Protein AF-A0A5C8SJC0-F1 (afdb_monomer_lite)

Secondary structure (DSSP, 8-state):
---------S-TTSTT---TT-PPPP--B-TTT-PBPPPP-SPPPPHHHHHHHHHTT-EEBTTS-EE-TT-B-TTSPBBHHHHTT--

Sequence (87 aa):
MSQIANRSDPNALSDVIASDDELIPHVTRDPDTGLPWPEPTCLEPDFVALALFLFDACAEATDGCLVEPDGTCVHGHPSWLKRFGVI

pLDDT: mean 82.19, std 18.66, range [44.09, 97.5]

Radius of gyration: 21.64 Å; chains: 1; bounding box: 36×65×49 Å

Foldseek 3Di:
DDDDPPPPDVPPPDPPCPDPPPPQQWDQADPVPRHGADDQPDDQDDPVLLVVLVVV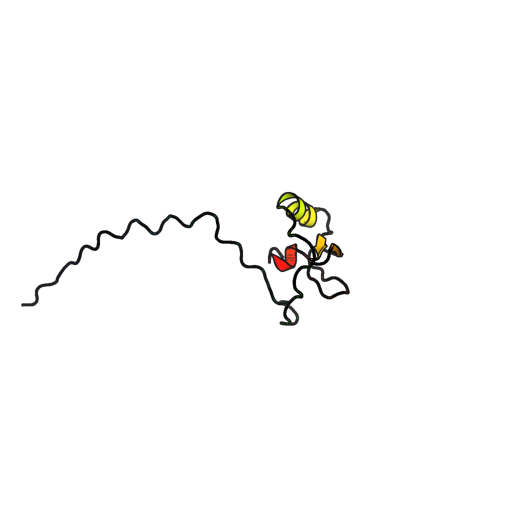QWFAFSPRDIDGCQDADPVRTGGSCNRSVVD

Structure (mmCIF, N/CA/C/O backbone):
data_AF-A0A5C8SJC0-F1
#
_entry.id   AF-A0A5C8SJC0-F1
#
loop_
_atom_site.group_PDB
_atom_site.id
_atom_site.type_symbol
_atom_site.label_atom_id
_atom_site.label_alt_id
_atom_site.label_comp_id
_atom_site.label_asym_id
_atom_site.label_entity_id
_atom_site.label_seq_id
_atom_site.pdbx_PDB_ins_code
_atom_site.Cartn_x
_atom_site.Cartn_y
_atom_site.Cartn_z
_atom_site.occupancy
_atom_site.B_iso_or_equiv
_atom_site.auth_seq_id
_atom_site.auth_comp_id
_atom_site.auth_asym_id
_atom_site.auth_atom_id
_atom_site.pdbx_PDB_model_num
ATOM 1 N N . MET A 1 1 ? 12.981 52.336 35.263 1.00 46.94 1 MET A N 1
ATOM 2 C CA . MET A 1 1 ? 12.984 52.379 33.786 1.00 46.94 1 MET A CA 1
ATOM 3 C C . MET A 1 1 ? 13.623 51.088 33.310 1.00 46.94 1 MET A C 1
ATOM 5 O O . MET A 1 1 ? 14.812 50.899 33.519 1.00 46.94 1 MET A O 1
ATOM 9 N N . SER A 1 2 ? 12.799 50.152 32.846 1.00 45.41 2 SER A N 1
ATOM 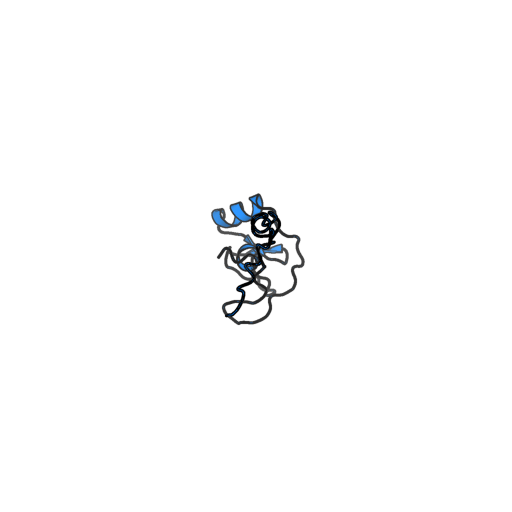10 C CA . SER A 1 2 ? 13.170 48.762 32.565 1.00 45.41 2 SER A CA 1
ATOM 11 C C . SER A 1 2 ? 14.046 48.662 31.314 1.00 45.41 2 SER A C 1
ATOM 13 O O . SER A 1 2 ? 13.675 49.185 30.266 1.00 45.41 2 SER A O 1
ATOM 15 N N . GLN A 1 3 ? 15.200 48.003 31.422 1.00 52.28 3 GLN A N 1
ATOM 16 C CA . GLN A 1 3 ? 16.033 47.643 30.274 1.00 52.28 3 GLN A CA 1
ATOM 17 C C . GLN A 1 3 ? 15.404 46.446 29.557 1.00 52.28 3 GLN A C 1
ATOM 19 O O . GLN A 1 3 ? 15.185 45.395 30.155 1.00 52.28 3 GLN A O 1
ATOM 24 N N . ILE A 1 4 ? 15.089 46.629 28.278 1.00 54.03 4 ILE A N 1
ATOM 25 C CA . ILE A 1 4 ? 14.566 45.594 27.391 1.00 54.03 4 ILE A CA 1
ATOM 26 C C . ILE A 1 4 ? 15.794 44.896 26.800 1.00 54.03 4 ILE A C 1
ATOM 28 O O . ILE A 1 4 ? 16.526 45.489 26.007 1.00 54.03 4 ILE A O 1
ATOM 32 N N . ALA A 1 5 ? 16.074 43.670 27.236 1.00 47.53 5 ALA A N 1
ATOM 33 C CA . ALA A 1 5 ? 17.108 42.844 26.631 1.00 47.53 5 ALA A CA 1
ATOM 34 C C . ALA A 1 5 ? 16.592 42.331 25.278 1.00 47.53 5 ALA A C 1
ATOM 36 O O . ALA A 1 5 ? 15.849 41.354 25.221 1.00 47.53 5 ALA A O 1
ATOM 37 N N . ASN A 1 6 ? 16.978 42.998 24.190 1.00 50.44 6 ASN A N 1
ATOM 38 C CA . ASN A 1 6 ? 16.866 42.445 22.843 1.00 50.44 6 ASN A CA 1
ATOM 39 C C . ASN A 1 6 ? 17.896 41.322 22.710 1.00 50.44 6 ASN A C 1
ATOM 41 O O . ASN A 1 6 ? 19.063 41.553 22.391 1.00 50.44 6 ASN A O 1
ATOM 45 N N . ARG A 1 7 ? 17.465 40.103 23.024 1.00 44.09 7 ARG A N 1
ATOM 46 C CA . ARG A 1 7 ? 18.228 38.888 22.781 1.00 44.09 7 ARG A CA 1
ATOM 47 C C . ARG A 1 7 ? 18.120 38.578 21.289 1.00 44.09 7 ARG A C 1
ATOM 49 O O . ARG A 1 7 ? 17.144 37.995 20.834 1.00 44.09 7 ARG A O 1
ATOM 56 N N . SER A 1 8 ? 19.094 39.053 20.519 1.00 56.56 8 SER A N 1
ATOM 57 C CA . SER A 1 8 ? 19.319 38.583 19.155 1.00 56.56 8 SER A CA 1
ATOM 58 C C . SER A 1 8 ? 19.832 37.149 19.245 1.00 56.56 8 SER A C 1
ATOM 60 O O . SER A 1 8 ? 21.031 36.938 19.409 1.00 56.56 8 SER A O 1
ATOM 62 N N . ASP A 1 9 ? 18.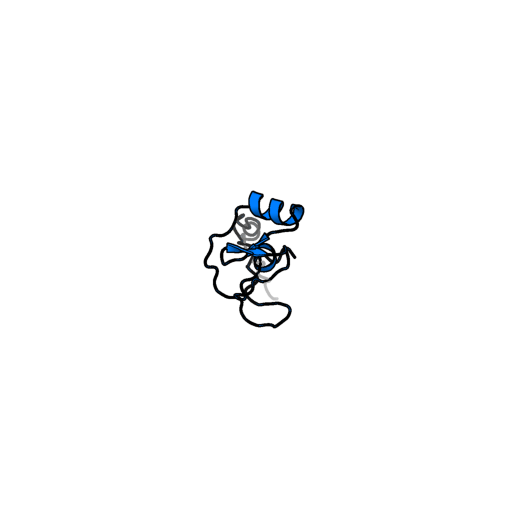931 36.169 19.214 1.00 52.59 9 ASP A N 1
ATOM 63 C CA . ASP A 1 9 ? 19.324 34.769 19.082 1.00 52.59 9 ASP A CA 1
ATOM 64 C C . ASP A 1 9 ? 19.761 34.523 17.619 1.00 52.59 9 ASP A C 1
ATOM 66 O O . ASP A 1 9 ? 18.967 34.714 16.696 1.00 52.59 9 ASP A O 1
ATOM 70 N N . PRO A 1 10 ? 21.020 34.121 17.365 1.00 50.06 10 PRO A N 1
ATOM 71 C CA . PRO A 1 10 ? 21.577 33.956 16.018 1.00 50.06 10 PRO A CA 1
ATOM 72 C C . PRO A 1 10 ? 21.115 32.671 15.302 1.00 50.06 10 PRO A C 1
ATOM 74 O O . PRO A 1 10 ? 21.778 32.221 14.373 1.00 50.06 10 PRO A O 1
ATOM 77 N N . ASN A 1 11 ? 19.997 32.065 15.714 1.00 48.78 11 ASN A N 1
ATOM 78 C CA . ASN A 1 11 ? 19.599 30.723 15.279 1.00 48.78 11 ASN A CA 1
ATOM 79 C C . ASN A 1 11 ? 18.346 30.693 14.388 1.00 48.78 11 ASN A C 1
ATOM 81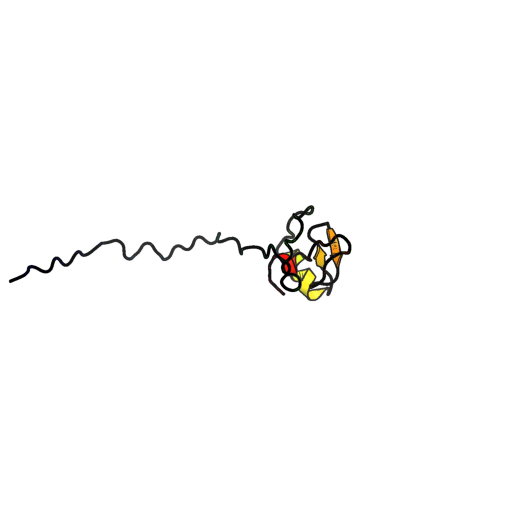 O O . ASN A 1 11 ? 17.605 29.721 14.400 1.00 48.78 11 ASN A O 1
ATOM 85 N N . ALA A 1 12 ? 18.090 31.755 13.622 1.00 49.62 12 ALA A N 1
ATOM 86 C CA . ALA A 1 12 ? 16.930 31.846 12.727 1.00 49.62 12 ALA A CA 1
ATOM 87 C C . ALA A 1 12 ? 17.209 31.367 11.283 1.00 49.62 12 ALA A C 1
ATOM 89 O O . ALA A 1 12 ? 16.517 31.779 10.356 1.00 49.62 12 ALA A O 1
ATOM 90 N N . LEU A 1 13 ? 18.245 30.545 11.062 1.00 48.69 13 LEU A N 1
ATOM 91 C CA . LEU A 1 13 ? 18.660 30.104 9.718 1.00 48.69 13 LEU A CA 1
ATOM 92 C C . LEU A 1 13 ? 18.912 28.589 9.586 1.00 48.69 13 LEU A C 1
ATOM 94 O O . LEU A 1 13 ? 19.460 28.162 8.574 1.00 48.69 13 LEU A O 1
ATOM 98 N N . SER A 1 14 ? 18.505 27.767 10.559 1.00 50.59 14 SER A N 1
ATOM 99 C CA . SER A 1 14 ? 18.694 26.305 10.508 1.00 50.59 14 SER A CA 1
ATOM 100 C C . SER A 1 14 ? 17.454 25.489 10.119 1.00 50.59 14 SER A C 1
ATOM 102 O O . SER A 1 14 ? 17.581 24.284 9.941 1.00 50.59 14 SER A O 1
ATOM 104 N N . ASP A 1 15 ? 16.284 26.100 9.928 1.00 49.91 15 ASP A N 1
ATOM 105 C CA . ASP A 1 15 ? 15.022 25.342 9.805 1.00 49.91 15 ASP A CA 1
ATOM 106 C C . ASP A 1 15 ? 14.574 25.066 8.356 1.00 49.91 15 ASP A C 1
ATOM 108 O O . ASP A 1 15 ? 13.413 24.753 8.113 1.00 49.91 15 ASP A O 1
ATOM 112 N N . VAL A 1 16 ? 15.474 25.173 7.371 1.00 53.59 16 VAL A N 1
ATOM 113 C CA . VAL A 1 16 ? 15.154 24.895 5.950 1.00 53.59 16 VAL A CA 1
ATOM 114 C C . VAL A 1 16 ? 15.967 23.754 5.344 1.00 53.59 16 VAL A C 1
ATOM 116 O O . VAL A 1 16 ? 16.170 23.704 4.135 1.00 53.59 16 VAL A O 1
ATOM 119 N N . ILE A 1 17 ? 16.400 22.806 6.172 1.00 54.22 17 ILE A N 1
ATOM 120 C CA . ILE A 1 17 ? 16.790 21.480 5.689 1.00 54.22 17 ILE A CA 1
ATOM 121 C C . ILE A 1 17 ? 15.791 20.486 6.278 1.00 54.22 17 ILE A C 1
ATOM 123 O O . ILE A 1 17 ? 16.082 19.786 7.245 1.00 54.22 17 ILE A O 1
ATOM 127 N N . ALA A 1 18 ? 14.582 20.458 5.713 1.00 52.25 18 ALA A N 1
ATOM 128 C CA . ALA A 1 18 ? 13.804 19.230 5.740 1.00 52.25 18 ALA A CA 1
ATOM 129 C C . ALA A 1 18 ? 14.622 18.226 4.922 1.00 52.25 18 ALA A C 1
ATOM 131 O O . ALA A 1 18 ? 14.769 18.388 3.712 1.00 52.25 18 ALA A O 1
ATOM 132 N N . SER A 1 19 ? 15.280 17.287 5.600 1.00 51.88 19 SER A N 1
ATOM 133 C CA . SER A 1 19 ? 15.904 16.150 4.933 1.00 51.88 19 SER A CA 1
ATOM 134 C C . SER A 1 19 ? 14.847 15.479 4.060 1.00 51.88 19 SER A C 1
ATOM 136 O O . SER A 1 19 ? 13.747 15.224 4.541 1.00 51.88 19 SER A O 1
ATOM 138 N N . ASP A 1 20 ? 15.197 15.174 2.815 1.00 56.78 20 ASP A N 1
ATOM 139 C CA . ASP A 1 20 ? 14.399 14.480 1.784 1.00 56.78 20 ASP A CA 1
ATOM 140 C C . ASP A 1 20 ? 13.903 13.059 2.190 1.00 56.78 20 ASP A C 1
ATOM 142 O O . ASP A 1 20 ? 13.526 12.262 1.340 1.00 56.78 20 ASP A O 1
ATOM 146 N N . ASP A 1 21 ? 13.915 12.721 3.484 1.00 57.38 21 ASP A N 1
ATOM 147 C CA . ASP A 1 21 ? 13.726 11.383 4.063 1.00 57.38 21 ASP A CA 1
ATOM 148 C C . ASP A 1 21 ? 12.589 11.354 5.110 1.00 57.38 21 ASP A C 1
ATOM 150 O O . ASP A 1 21 ? 12.537 10.487 5.979 1.00 57.38 21 ASP A O 1
ATOM 154 N N . GLU A 1 22 ? 11.659 12.316 5.080 1.00 59.44 22 GLU A N 1
ATOM 155 C CA . GLU A 1 22 ? 10.391 12.157 5.803 1.00 59.44 22 GLU A CA 1
ATOM 156 C C . GLU A 1 22 ? 9.563 11.083 5.076 1.00 59.44 22 GLU A C 1
ATOM 158 O O . GLU A 1 22 ? 8.807 11.363 4.146 1.00 59.44 22 GLU A O 1
ATOM 163 N N . LEU A 1 23 ? 9.771 9.821 5.468 1.00 64.94 23 LEU A N 1
ATOM 164 C CA . LEU A 1 23 ? 8.991 8.669 5.020 1.00 64.94 23 LEU A CA 1
ATOM 165 C C . LEU A 1 23 ? 7.500 9.007 5.123 1.00 64.94 23 LEU A C 1
ATOM 167 O O . LEU A 1 23 ? 7.007 9.307 6.214 1.00 64.94 23 LEU A O 1
ATOM 171 N N . ILE A 1 24 ? 6.783 8.964 3.996 1.00 65.38 24 ILE A N 1
ATOM 172 C CA . ILE A 1 24 ? 5.334 9.178 3.989 1.00 65.38 24 ILE A CA 1
ATOM 173 C C . ILE A 1 24 ? 4.717 8.151 4.951 1.00 65.38 24 ILE A C 1
ATOM 175 O O . ILE A 1 24 ? 4.894 6.947 4.743 1.00 65.38 24 ILE A O 1
ATOM 179 N N . PRO A 1 25 ? 4.024 8.586 6.020 1.00 77.19 25 PRO A N 1
ATOM 180 C CA . PRO A 1 25 ? 3.530 7.663 7.026 1.00 77.19 25 PRO A CA 1
ATOM 181 C C . PRO A 1 25 ? 2.470 6.746 6.415 1.00 77.19 25 PRO A C 1
ATOM 183 O O . PRO A 1 25 ? 1.454 7.211 5.901 1.00 77.19 25 PRO A O 1
ATOM 186 N N . HIS A 1 26 ? 2.695 5.433 6.495 1.00 88.38 26 HIS A N 1
ATOM 187 C CA . HIS A 1 26 ? 1.735 4.450 5.999 1.00 88.38 26 HIS A CA 1
ATOM 188 C C . HIS A 1 26 ? 0.412 4.523 6.767 1.00 88.38 26 HIS A C 1
ATOM 190 O O . HIS A 1 26 ? 0.369 4.661 7.995 1.00 88.38 26 HIS A O 1
ATOM 196 N N . VAL A 1 27 ? -0.684 4.316 6.046 1.00 92.19 27 VAL A N 1
ATOM 197 C CA . VAL A 1 27 ? -2.012 4.122 6.614 1.00 92.19 27 VAL A CA 1
ATOM 198 C C . VAL A 1 27 ? -2.054 2.740 7.268 1.00 92.19 27 VAL A C 1
ATOM 200 O O . VAL A 1 27 ? -2.074 1.716 6.597 1.00 92.19 27 VAL A O 1
ATOM 203 N N . THR A 1 28 ? -2.057 2.685 8.600 1.00 93.06 28 THR A N 1
ATOM 204 C CA . THR A 1 28 ? -2.012 1.422 9.370 1.00 93.06 28 THR A CA 1
ATOM 205 C C . THR A 1 28 ? -3.384 0.904 9.801 1.00 93.06 28 THR A C 1
ATOM 207 O O . THR A 1 28 ? -3.480 -0.153 10.426 1.00 93.06 28 THR A O 1
ATOM 210 N N . ARG A 1 29 ? -4.459 1.629 9.481 1.00 93.62 29 ARG A N 1
ATOM 211 C CA . ARG A 1 29 ? -5.839 1.266 9.816 1.00 93.62 29 ARG A CA 1
ATOM 212 C C . ARG A 1 29 ? -6.740 1.416 8.610 1.00 93.62 29 ARG A C 1
ATOM 214 O O . ARG A 1 29 ? -6.549 2.322 7.806 1.00 93.62 29 ARG A O 1
ATOM 221 N N . ASP A 1 30 ? -7.735 0.555 8.533 1.00 92.25 30 ASP A N 1
ATOM 222 C CA . ASP A 1 30 ? -8.774 0.640 7.527 1.00 92.25 30 ASP A CA 1
ATOM 223 C C . ASP A 1 30 ? -9.630 1.897 7.743 1.00 92.25 30 ASP A C 1
ATOM 225 O O . ASP A 1 30 ? -10.202 2.041 8.828 1.00 92.25 30 ASP A O 1
ATOM 229 N N . PRO A 1 31 ? -9.723 2.820 6.768 1.00 87.19 31 PRO A N 1
ATOM 230 C CA . PRO A 1 31 ? -10.586 3.991 6.890 1.00 87.19 31 PRO A CA 1
ATOM 231 C C . PRO A 1 31 ? -12.073 3.625 6.993 1.00 87.19 31 PRO A C 1
ATOM 233 O O . PRO A 1 31 ? -12.831 4.375 7.607 1.00 87.19 31 PRO A O 1
ATOM 236 N N . ASP A 1 32 ? -12.485 2.478 6.446 1.00 88.06 32 ASP A N 1
ATOM 237 C CA . ASP A 1 32 ? -13.888 2.066 6.397 1.00 88.06 32 ASP A CA 1
ATOM 238 C C . ASP A 1 32 ? -14.329 1.402 7.711 1.00 88.06 32 ASP A C 1
ATOM 240 O O . ASP A 1 32 ? -15.405 1.684 8.244 1.00 88.06 32 ASP A O 1
ATOM 244 N N . THR A 1 33 ? -13.487 0.526 8.268 1.00 90.00 33 THR A N 1
ATOM 245 C CA . THR A 1 33 ? -13.819 -0.262 9.470 1.00 90.00 33 THR A CA 1
ATOM 246 C C . THR A 1 33 ? -13.122 0.211 10.749 1.00 90.00 33 THR A C 1
ATOM 248 O O . THR A 1 33 ? -13.518 -0.175 11.850 1.00 90.00 33 THR A O 1
ATOM 251 N N . GLY A 1 34 ? -12.071 1.030 10.642 1.00 91.69 34 GLY A N 1
ATOM 252 C CA . GLY A 1 34 ? -11.226 1.470 11.760 1.00 91.69 34 GLY A CA 1
ATOM 253 C C . GLY A 1 34 ? -10.310 0.381 12.340 1.00 91.69 34 GLY A C 1
ATOM 254 O O . GLY A 1 34 ? -9.531 0.648 13.271 1.00 91.69 34 GLY A O 1
ATOM 255 N N . LEU A 1 35 ? -10.392 -0.846 11.817 1.00 91.81 35 LEU A N 1
ATOM 256 C CA . LEU A 1 35 ? -9.581 -1.976 12.256 1.00 91.81 35 LEU A CA 1
ATOM 257 C C . LEU A 1 35 ? -8.123 -1.805 11.805 1.00 91.81 35 LEU A C 1
ATOM 259 O O . LEU A 1 35 ? -7.862 -1.201 10.765 1.00 91.81 35 LEU A O 1
ATOM 263 N N . PRO A 1 36 ? -7.146 -2.288 12.591 1.00 94.88 36 PRO A N 1
ATOM 264 C CA . PRO A 1 36 ? -5.753 -2.265 12.170 1.00 94.88 36 PRO A CA 1
ATOM 265 C C . PRO A 1 36 ? -5.550 -3.178 10.961 1.00 94.88 36 PRO A C 1
ATOM 267 O O . PRO A 1 36 ? -6.049 -4.305 10.937 1.00 94.88 36 PRO A O 1
ATOM 270 N N . TRP A 1 37 ? -4.782 -2.700 9.987 1.00 94.25 37 TRP A N 1
ATOM 271 C CA . TRP A 1 37 ? -4.353 -3.533 8.876 1.00 94.25 37 TRP A CA 1
ATOM 272 C C . TRP A 1 37 ? -3.366 -4.602 9.351 1.00 94.25 37 TRP A C 1
ATOM 274 O O . TRP A 1 37 ? -2.556 -4.320 10.241 1.00 94.25 37 TRP A O 1
ATOM 284 N N . PRO A 1 38 ? -3.380 -5.799 8.741 1.00 95.19 38 PRO A N 1
ATOM 285 C CA . PRO A 1 38 ? -2.338 -6.789 8.960 1.00 95.19 38 PRO A CA 1
ATOM 286 C C . PRO A 1 38 ? -0.944 -6.231 8.653 1.00 95.19 38 PRO A C 1
ATOM 288 O O . PRO A 1 38 ? -0.782 -5.291 7.864 1.00 95.19 38 PRO A O 1
ATOM 291 N N . GLU A 1 39 ? 0.068 -6.832 9.275 1.00 94.94 39 GLU A N 1
ATOM 292 C CA . GLU A 1 39 ? 1.459 -6.522 8.959 1.00 94.94 39 GLU A CA 1
ATOM 293 C C . GLU A 1 39 ? 1.785 -7.015 7.541 1.00 94.94 39 GLU A C 1
ATOM 295 O O . GLU A 1 39 ? 1.406 -8.141 7.205 1.00 94.94 39 GLU A O 1
ATOM 300 N N . PRO A 1 40 ? 2.459 -6.214 6.697 1.00 96.00 40 PRO A N 1
ATOM 301 C CA . PRO A 1 40 ? 2.889 -6.659 5.379 1.00 96.00 40 PRO A CA 1
ATOM 302 C C . PRO A 1 40 ? 3.722 -7.940 5.449 1.00 96.00 40 PRO A C 1
ATOM 304 O O . PRO A 1 40 ? 4.593 -8.093 6.305 1.00 96.00 40 PRO A O 1
ATOM 307 N N . THR A 1 41 ? 3.458 -8.864 4.530 1.00 96.62 41 THR A N 1
ATOM 308 C CA . THR A 1 41 ? 4.248 -10.093 4.364 1.00 96.62 41 THR A CA 1
ATOM 309 C C . THR A 1 41 ? 5.016 -10.121 3.042 1.00 96.62 41 THR A C 1
ATOM 311 O O . THR A 1 41 ? 5.936 -10.927 2.897 1.00 96.62 41 THR A O 1
ATOM 314 N N . CYS A 1 42 ? 4.695 -9.215 2.114 1.00 94.31 42 CYS A N 1
ATOM 315 C CA . CYS A 1 42 ? 5.483 -8.923 0.923 1.00 94.31 42 CYS A CA 1
ATOM 316 C C . CYS A 1 42 ? 6.316 -7.643 1.109 1.00 94.31 42 CYS A C 1
ATOM 318 O O . CYS A 1 42 ? 6.046 -6.827 1.992 1.00 94.31 42 CYS A O 1
ATOM 320 N N . LEU A 1 43 ? 7.346 -7.486 0.278 1.00 93.62 43 LEU A N 1
ATOM 321 C CA . LEU A 1 43 ? 8.171 -6.283 0.238 1.00 93.62 43 LEU A CA 1
ATOM 322 C C . LEU A 1 43 ? 7.405 -5.118 -0.387 1.00 93.62 43 LEU A C 1
ATOM 324 O O . LEU A 1 43 ? 6.533 -5.312 -1.234 1.00 93.62 43 LEU A O 1
ATOM 328 N N . GLU A 1 44 ? 7.777 -3.906 0.014 1.00 93.69 44 GLU A N 1
ATOM 329 C CA . GLU A 1 44 ? 7.257 -2.694 -0.604 1.00 93.69 44 GLU A CA 1
ATOM 330 C C . GLU A 1 44 ? 7.642 -2.639 -2.091 1.00 93.69 44 GLU A C 1
ATOM 332 O O . GLU A 1 44 ? 8.815 -2.845 -2.430 1.00 93.69 44 GLU A O 1
ATOM 337 N N . PRO A 1 45 ? 6.677 -2.373 -2.988 1.00 93.19 45 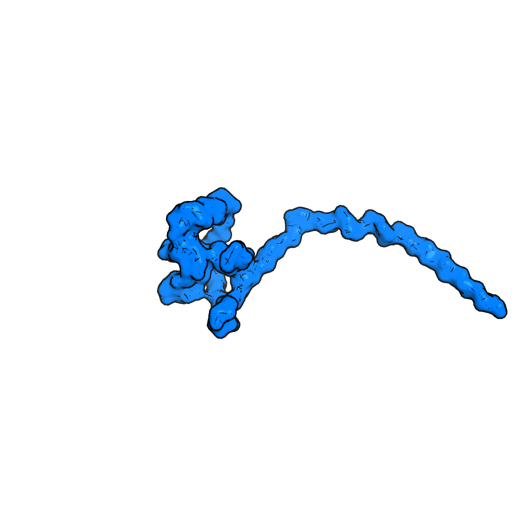PRO A N 1
ATOM 338 C CA . PRO A 1 45 ? 6.950 -2.193 -4.404 1.00 93.19 45 PRO A CA 1
ATOM 339 C C . PRO A 1 45 ? 7.754 -0.911 -4.625 1.00 93.19 45 PRO A C 1
ATOM 341 O O . PRO A 1 45 ? 7.616 0.071 -3.893 1.00 93.19 45 PRO A O 1
ATOM 344 N N . ASP A 1 46 ? 8.568 -0.896 -5.678 1.00 93.69 46 ASP A N 1
ATOM 345 C CA . ASP A 1 46 ? 9.226 0.336 -6.093 1.00 93.69 46 ASP A CA 1
ATOM 346 C C . ASP A 1 46 ? 8.224 1.344 -6.690 1.00 93.69 46 ASP A C 1
ATOM 348 O O . ASP A 1 46 ? 7.058 1.047 -6.973 1.00 93.69 46 ASP A O 1
ATOM 352 N N . PHE A 1 47 ? 8.691 2.574 -6.900 1.00 90.75 47 PHE A N 1
ATOM 353 C CA . PHE A 1 47 ? 7.862 3.641 -7.455 1.00 90.75 47 PHE A CA 1
ATOM 354 C C . PHE A 1 47 ? 7.291 3.308 -8.845 1.00 90.75 47 PHE A C 1
ATOM 356 O O . PHE A 1 47 ? 6.175 3.717 -9.168 1.00 90.75 47 PHE A O 1
ATOM 363 N N . VAL A 1 48 ? 8.034 2.568 -9.677 1.00 93.81 48 VAL A N 1
ATOM 364 C CA . VAL A 1 48 ? 7.590 2.213 -11.032 1.00 93.81 48 VAL A CA 1
ATOM 365 C C . VAL A 1 48 ? 6.427 1.227 -10.956 1.00 93.81 48 VAL A C 1
ATOM 367 O O . VAL A 1 48 ? 5.426 1.417 -11.645 1.00 93.81 48 VAL A O 1
ATOM 370 N N . ALA A 1 49 ? 6.520 0.225 -10.084 1.00 93.38 49 ALA A N 1
ATOM 371 C CA . ALA A 1 49 ? 5.443 -0.720 -9.820 1.00 93.38 49 ALA A CA 1
ATOM 372 C C . ALA A 1 49 ? 4.191 -0.020 -9.267 1.00 93.38 49 ALA A C 1
ATOM 374 O O . ALA A 1 49 ? 3.090 -0.261 -9.761 1.00 93.38 49 ALA A O 1
ATOM 375 N N . LEU A 1 50 ? 4.346 0.918 -8.325 1.00 92.50 50 LEU A N 1
ATOM 376 C CA . LEU A 1 50 ? 3.222 1.716 -7.813 1.00 92.50 50 LEU A CA 1
ATOM 377 C C . LEU A 1 50 ? 2.526 2.533 -8.905 1.00 92.50 50 LEU A C 1
ATOM 379 O O . LEU A 1 50 ? 1.297 2.587 -8.947 1.00 92.50 50 LEU A O 1
ATOM 383 N N . ALA A 1 51 ? 3.295 3.152 -9.802 1.00 92.56 51 ALA A N 1
ATOM 384 C CA . ALA A 1 51 ? 2.731 3.886 -10.928 1.00 92.56 51 ALA A CA 1
ATOM 385 C C . ALA A 1 51 ? 1.950 2.955 -11.867 1.00 92.56 51 ALA A C 1
ATOM 387 O O . ALA A 1 51 ? 0.850 3.307 -12.288 1.00 92.56 51 ALA A O 1
ATOM 388 N N . LEU A 1 52 ? 2.474 1.760 -12.159 1.00 95.06 52 LEU A N 1
ATOM 389 C CA . LEU A 1 52 ? 1.774 0.768 -12.980 1.00 95.06 52 LEU A CA 1
ATOM 390 C C . LEU A 1 52 ? 0.451 0.329 -12.349 1.00 95.06 52 LEU A C 1
ATOM 392 O O . LEU A 1 52 ? -0.549 0.265 -13.058 1.00 95.06 52 LEU A O 1
ATOM 396 N N . PHE A 1 53 ? 0.399 0.130 -11.029 1.00 94.44 53 PHE A N 1
ATOM 397 C CA . PHE A 1 53 ? -0.836 -0.256 -10.337 1.00 94.44 53 PHE A CA 1
ATOM 398 C C . PHE A 1 53 ? -1.992 0.733 -10.550 1.00 94.44 53 PHE A C 1
ATOM 400 O O . PHE A 1 53 ? -3.150 0.325 -10.652 1.00 94.44 53 PHE A O 1
ATOM 407 N N . LEU A 1 54 ? -1.688 2.031 -10.666 1.00 90.12 54 LEU A N 1
ATOM 408 C CA . LEU A 1 54 ? -2.684 3.066 -10.960 1.00 90.12 54 LEU A CA 1
ATOM 409 C C . LEU A 1 54 ? -3.223 2.985 -12.398 1.00 90.12 54 LEU A C 1
ATOM 411 O O . LEU A 1 54 ? -4.373 3.353 -12.634 1.00 90.12 54 LEU A O 1
ATOM 415 N N . PHE A 1 55 ? -2.417 2.525 -13.360 1.00 91.56 55 PHE A N 1
ATOM 416 C CA . PHE A 1 55 ? -2.792 2.476 -14.779 1.00 91.56 55 PHE A CA 1
ATOM 417 C C . PHE A 1 55 ? -3.379 1.130 -15.215 1.00 91.56 55 PHE A C 1
ATOM 419 O O . PHE A 1 55 ? -4.285 1.111 -16.047 1.00 91.56 55 PHE A O 1
ATOM 426 N N . ASP A 1 56 ? -2.908 0.023 -14.639 1.00 91.69 56 ASP A N 1
ATOM 427 C CA . ASP A 1 56 ? -3.302 -1.337 -15.029 1.00 91.69 56 ASP A CA 1
ATOM 428 C C . ASP A 1 56 ? -4.610 -1.807 -14.368 1.00 91.69 56 ASP A C 1
ATOM 430 O O . ASP A 1 56 ? -5.031 -2.948 -14.564 1.00 91.69 56 ASP A O 1
ATOM 434 N N . ALA A 1 57 ? -5.274 -0.934 -13.596 1.00 89.56 57 ALA A N 1
ATOM 435 C CA . ALA A 1 57 ? -6.489 -1.238 -12.830 1.00 89.56 57 ALA A CA 1
ATOM 436 C C . ALA A 1 57 ? -6.340 -2.482 -11.932 1.00 89.56 57 ALA A C 1
ATOM 438 O O . ALA A 1 57 ? -7.306 -3.195 -11.657 1.00 89.56 57 ALA A O 1
ATOM 439 N N . CYS A 1 58 ? -5.114 -2.754 -11.485 1.00 93.81 58 CYS A N 1
ATOM 440 C CA . CYS A 1 58 ? -4.770 -3.932 -10.714 1.00 93.81 58 CYS A CA 1
ATOM 441 C C . CYS A 1 58 ? -3.517 -3.655 -9.880 1.00 93.81 58 CYS A C 1
ATOM 443 O O . CYS A 1 58 ? -2.552 -3.094 -10.392 1.00 93.81 58 CYS A O 1
ATOM 445 N N . ALA A 1 59 ? -3.529 -4.035 -8.605 1.00 96.69 59 ALA A N 1
ATOM 446 C CA . ALA A 1 59 ? -2.452 -3.763 -7.664 1.00 96.69 59 ALA A CA 1
ATOM 447 C C . ALA A 1 59 ? -2.130 -4.987 -6.810 1.00 96.69 59 ALA A C 1
ATOM 449 O O . ALA A 1 59 ? -2.995 -5.813 -6.511 1.00 96.69 59 ALA A O 1
ATOM 450 N N . GLU A 1 60 ? -0.880 -5.078 -6.375 1.00 97.25 60 GLU A N 1
ATOM 451 C CA . GLU A 1 60 ? -0.481 -6.058 -5.374 1.00 97.25 60 GLU A CA 1
ATOM 452 C C . GLU A 1 60 ? -0.904 -5.588 -3.971 1.00 97.25 60 GLU A C 1
ATOM 454 O O . GLU A 1 60 ? -0.765 -4.414 -3.606 1.00 97.25 60 GLU A O 1
ATOM 459 N N . ALA A 1 61 ? -1.439 -6.511 -3.179 1.00 97.50 61 ALA A N 1
ATOM 460 C CA . ALA A 1 61 ? -1.694 -6.339 -1.757 1.00 97.50 61 ALA A CA 1
ATOM 461 C C . ALA A 1 61 ? -0.433 -6.569 -0.924 1.00 97.50 61 ALA A C 1
ATOM 463 O O . ALA A 1 61 ? 0.547 -7.153 -1.382 1.00 97.50 61 ALA A O 1
ATOM 464 N N . THR A 1 62 ? -0.453 -6.142 0.339 1.00 97.06 62 THR A N 1
ATOM 465 C CA . THR A 1 62 ? 0.708 -6.292 1.233 1.00 97.06 62 THR A CA 1
ATOM 466 C C . THR A 1 62 ? 1.051 -7.751 1.571 1.00 97.06 62 THR A C 1
ATOM 468 O O . THR A 1 62 ? 2.057 -7.998 2.235 1.00 97.06 62 THR A O 1
ATOM 471 N N . ASP A 1 63 ? 0.248 -8.721 1.123 1.00 96.81 63 ASP A N 1
ATOM 472 C CA . ASP A 1 63 ? 0.515 -10.166 1.168 1.00 96.81 63 ASP A CA 1
ATOM 473 C C . ASP A 1 63 ? 0.862 -10.801 -0.188 1.00 96.81 63 ASP A C 1
ATOM 475 O O . ASP A 1 63 ? 1.005 -12.021 -0.275 1.00 96.81 63 ASP A O 1
ATOM 479 N N . GLY A 1 64 ? 0.987 -10.003 -1.248 1.00 95.25 64 GLY A N 1
ATOM 480 C CA . GLY A 1 64 ? 1.261 -10.490 -2.598 1.00 95.25 64 GLY A CA 1
ATOM 481 C C . GLY A 1 64 ? 0.033 -10.952 -3.382 1.00 95.25 64 GLY A C 1
ATOM 482 O O . GLY A 1 64 ? 0.165 -11.413 -4.517 1.00 95.25 64 GLY A O 1
ATOM 483 N N . CYS A 1 65 ? -1.176 -10.844 -2.818 1.00 96.81 65 CYS A N 1
ATOM 484 C CA . CYS A 1 65 ? -2.395 -11.102 -3.579 1.00 96.81 65 CYS A CA 1
ATOM 485 C C . CYS A 1 65 ? -2.620 -10.017 -4.636 1.00 96.81 65 CYS A C 1
ATOM 487 O O . CYS A 1 65 ? -2.368 -8.839 -4.399 1.00 96.81 65 CYS A O 1
ATOM 489 N N . LEU A 1 66 ? -3.178 -10.406 -5.780 1.00 96.62 66 LEU A N 1
ATOM 490 C CA . LEU A 1 66 ? -3.568 -9.469 -6.825 1.00 96.62 66 LEU A CA 1
ATOM 491 C C . LEU A 1 66 ? 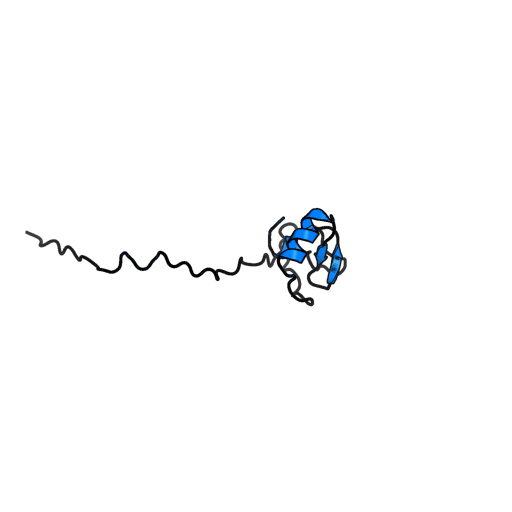-5.010 -8.994 -6.587 1.00 96.62 66 LEU A C 1
ATOM 493 O O . LEU A 1 66 ? -5.927 -9.815 -6.519 1.00 96.62 66 LEU A O 1
ATOM 497 N N . VAL A 1 67 ? -5.201 -7.686 -6.438 1.00 96.69 67 VAL A N 1
ATOM 498 C CA . VAL A 1 67 ? -6.484 -7.046 -6.107 1.00 96.69 67 VAL A CA 1
ATOM 499 C C . VAL A 1 67 ? -6.732 -5.826 -6.994 1.00 96.69 67 VAL A C 1
ATOM 501 O O . VAL A 1 67 ? -5.875 -5.415 -7.776 1.00 96.69 67 VAL A O 1
ATOM 504 N N . GLU A 1 68 ? -7.921 -5.238 -6.892 1.00 95.75 68 GLU A N 1
ATOM 505 C CA . GLU A 1 68 ? -8.159 -3.898 -7.433 1.00 95.75 68 GLU A CA 1
ATOM 506 C C . GLU A 1 68 ? -7.289 -2.862 -6.695 1.00 95.75 68 GLU A C 1
ATOM 508 O O . GLU A 1 68 ? -6.907 -3.099 -5.544 1.00 95.75 68 GLU A O 1
ATOM 513 N N . PRO A 1 69 ? -6.961 -1.717 -7.319 1.00 95.12 69 PRO A N 1
ATOM 514 C CA . PRO A 1 69 ? -6.108 -0.699 -6.723 1.00 95.12 69 PRO A CA 1
ATOM 515 C C . PRO A 1 69 ? -6.543 -0.277 -5.325 1.00 95.12 69 PRO A C 1
ATOM 517 O O . PRO A 1 69 ? -5.691 -0.225 -4.454 1.00 95.12 69 PRO A O 1
ATOM 520 N N . ASP A 1 70 ? -7.830 -0.048 -5.079 1.00 94.12 70 ASP A N 1
ATOM 521 C CA . ASP A 1 70 ? -8.448 0.306 -3.786 1.00 94.12 70 ASP A CA 1
ATOM 522 C C . ASP A 1 70 ? -8.896 -0.916 -2.962 1.00 94.12 70 ASP A C 1
ATOM 524 O O . ASP A 1 70 ? -9.479 -0.794 -1.877 1.00 94.12 70 ASP A O 1
ATOM 528 N N . GLY A 1 71 ? -8.605 -2.109 -3.472 1.00 94.31 71 GLY A N 1
ATOM 529 C CA . GLY A 1 71 ? -9.065 -3.373 -2.942 1.00 94.31 71 GLY A CA 1
ATOM 530 C C . GLY A 1 71 ? -8.357 -3.815 -1.665 1.00 94.31 71 GLY A C 1
ATOM 531 O O . GLY A 1 71 ? -7.292 -3.345 -1.261 1.00 94.31 71 GLY A O 1
ATOM 532 N N . THR A 1 72 ? -8.981 -4.791 -1.018 1.00 95.69 72 THR A N 1
ATOM 533 C CA . THR A 1 72 ? -8.422 -5.560 0.095 1.00 95.69 72 THR A CA 1
ATOM 534 C C . THR A 1 72 ? -8.578 -7.032 -0.259 1.00 95.69 72 THR A C 1
ATOM 536 O O . THR A 1 72 ? -9.638 -7.447 -0.731 1.00 95.69 72 THR A O 1
ATOM 539 N N . CYS A 1 73 ? -7.524 -7.826 -0.087 1.00 95.38 73 CYS A N 1
ATOM 540 C CA . CYS A 1 73 ? -7.573 -9.242 -0.434 1.00 95.38 73 CYS A CA 1
ATOM 541 C C . CYS A 1 73 ? -8.468 -10.022 0.548 1.00 95.38 73 CYS A C 1
ATOM 543 O O . CYS A 1 73 ? -8.824 -9.544 1.626 1.00 95.38 73 CYS A O 1
ATOM 545 N N . VAL A 1 74 ? -8.786 -11.276 0.219 1.00 94.69 74 VAL A N 1
ATOM 546 C CA . VAL A 1 74 ? -9.610 -12.151 1.080 1.00 94.69 74 VAL A CA 1
ATOM 547 C C . VAL A 1 74 ? -8.967 -12.478 2.434 1.00 94.69 74 VAL A C 1
ATOM 549 O O . VAL A 1 74 ? -9.669 -12.884 3.357 1.00 94.69 74 VAL A O 1
ATOM 552 N N . HIS A 1 75 ? -7.651 -12.292 2.571 1.00 94.94 75 HIS A N 1
ATOM 553 C CA . HIS A 1 75 ? -6.927 -12.440 3.837 1.00 94.94 75 HIS A CA 1
ATOM 554 C C . HIS A 1 75 ? -6.964 -11.163 4.696 1.00 94.94 75 HIS A C 1
ATOM 556 O O . HIS A 1 75 ? -6.482 -11.177 5.826 1.00 94.94 75 HIS A O 1
ATOM 562 N N . GLY A 1 76 ? -7.532 -10.066 4.180 1.00 93.94 76 GLY A N 1
ATOM 563 C CA . GLY A 1 76 ? -7.650 -8.786 4.879 1.00 93.94 76 GLY A CA 1
ATOM 564 C C . GLY A 1 76 ? -6.465 -7.836 4.689 1.00 93.94 76 GLY A C 1
ATOM 565 O O . GLY A 1 76 ? -6.409 -6.808 5.361 1.00 93.94 76 GLY A O 1
ATOM 566 N N . HIS A 1 77 ? -5.519 -8.153 3.800 1.00 96.94 77 HIS A N 1
ATOM 567 C CA . HIS A 1 77 ? -4.415 -7.252 3.472 1.00 96.94 77 HIS A CA 1
ATOM 568 C C . HIS A 1 77 ? -4.870 -6.183 2.469 1.00 96.94 77 HIS A C 1
ATOM 570 O O . HIS A 1 77 ? -5.468 -6.530 1.443 1.00 96.94 77 HIS A O 1
ATOM 576 N N . PRO A 1 78 ? -4.603 -4.891 2.732 1.00 97.19 78 PRO A N 1
ATOM 577 C CA . PRO A 1 78 ? -4.910 -3.831 1.781 1.00 97.19 78 PRO A CA 1
ATOM 578 C C . PRO A 1 78 ? -3.969 -3.899 0.572 1.00 97.19 78 PRO A C 1
ATOM 580 O O . PRO A 1 78 ? -2.857 -4.430 0.670 1.00 97.19 78 PRO A O 1
ATOM 583 N N . SER A 1 79 ? -4.381 -3.307 -0.549 1.00 96.94 79 SER A N 1
ATOM 584 C CA . SER A 1 79 ? -3.456 -2.955 -1.629 1.00 96.94 79 SER A CA 1
ATOM 585 C C . SER A 1 79 ? -2.310 -2.072 -1.113 1.00 96.94 79 SER A C 1
ATOM 587 O O . SER A 1 79 ? -2.469 -1.311 -0.147 1.00 96.94 79 SER A O 1
ATOM 589 N N . TRP A 1 80 ? -1.156 -2.109 -1.781 1.00 95.69 80 TRP A N 1
ATOM 590 C CA . TRP A 1 80 ? -0.072 -1.174 -1.471 1.00 95.69 80 TRP A CA 1
ATOM 591 C C . TRP A 1 80 ? -0.498 0.290 -1.638 1.00 95.69 80 TRP A C 1
ATOM 593 O O . TRP A 1 80 ? -0.138 1.127 -0.815 1.00 95.69 80 TRP A O 1
ATOM 603 N N . LEU A 1 81 ? -1.336 0.601 -2.630 1.00 94.44 81 LEU A N 1
ATOM 604 C CA . LEU A 1 81 ? -1.831 1.963 -2.860 1.00 94.44 81 LEU A CA 1
ATOM 605 C C . LEU A 1 81 ? -2.683 2.485 -1.693 1.00 94.44 81 LEU A C 1
ATOM 607 O O . LEU A 1 81 ? -2.495 3.626 -1.268 1.00 94.44 81 LEU A O 1
ATOM 611 N N . LYS A 1 82 ? -3.547 1.637 -1.118 1.00 93.94 82 LYS A N 1
ATOM 612 C CA . LYS A 1 82 ? -4.347 1.971 0.070 1.00 93.94 82 LYS A CA 1
ATOM 613 C C . LYS A 1 82 ? -3.463 2.080 1.320 1.00 93.94 82 LYS A C 1
ATOM 615 O O . LYS A 1 82 ? -3.644 2.986 2.129 1.00 93.94 82 LYS A O 1
ATOM 620 N N . ARG A 1 83 ? -2.443 1.218 1.459 1.00 93.94 83 ARG A N 1
ATOM 621 C CA . ARG A 1 83 ? -1.441 1.285 2.547 1.00 93.94 83 ARG A CA 1
ATOM 622 C C . ARG A 1 83 ? -0.619 2.578 2.500 1.00 93.94 83 ARG A C 1
ATOM 624 O O . ARG A 1 83 ? -0.300 3.126 3.553 1.00 93.94 83 ARG A O 1
ATOM 631 N N . PHE A 1 84 ? -0.297 3.076 1.310 1.00 92.44 84 PHE A N 1
ATOM 632 C CA . PHE A 1 84 ? 0.407 4.347 1.118 1.00 92.44 84 PHE A CA 1
ATOM 633 C C . PHE A 1 84 ? -0.515 5.577 1.154 1.00 92.44 84 PHE A C 1
ATOM 635 O O . PHE A 1 84 ? -0.016 6.698 1.138 1.00 92.44 84 PHE A O 1
ATOM 642 N N . GLY A 1 85 ? -1.839 5.394 1.228 1.00 90.50 85 GLY A N 1
ATOM 643 C CA . GLY A 1 85 ? -2.804 6.498 1.247 1.00 90.50 85 GLY A CA 1
ATOM 644 C C . GLY A 1 85 ? -2.842 7.297 -0.058 1.00 90.50 85 GLY A C 1
ATOM 645 O O . GLY A 1 85 ? -3.142 8.489 -0.042 1.00 90.50 85 GLY A O 1
ATOM 646 N N . VAL A 1 86 ? -2.497 6.658 -1.180 1.00 89.50 86 VAL A N 1
ATOM 647 C CA . VAL A 1 86 ? -2.552 7.269 -2.519 1.00 89.50 86 VAL A CA 1
ATOM 648 C C . VAL A 1 86 ? -4.001 7.383 -3.009 1.00 89.50 86 VAL A C 1
ATOM 650 O O . VAL A 1 86 ? -4.313 8.273 -3.801 1.00 89.50 86 VAL A O 1
ATOM 653 N N . ILE A 1 87 ? -4.871 6.494 -2.522 1.00 85.88 87 ILE A N 1
ATOM 654 C CA . ILE A 1 87 ? -6.295 6.363 -2.858 1.00 85.88 87 ILE A CA 1
ATOM 655 C C . ILE A 1 87 ? -7.121 6.021 -1.618 1.00 85.88 87 ILE A C 1
ATOM 657 O O . ILE A 1 87 ? -6.538 5.469 -0.652 1.00 85.88 87 ILE A O 1
#